Protein AF-A0A376TSI2-F1 (afdb_monomer_lite)

Secondary structure (DSSP, 8-state):
-------HHHHHHHHHHHHHHHHHHHHHHHHTTHHHHHHHHHHHHH-TTSHHHHHHHHHHHHHHHS-HHHHHHHHHHHHHHHHHHHT--HHHHHHHHHHHHHHHHHHS--S-S-S-THHHHGGG--

InterPro domains:
  IPR003474 Gluconate transporter [PF02447] (15-115)
  IPR003474 Gluconate transporter [PTHR30354] (14-114)

pLDDT: mean 72.82, std 14.24, range [38.34, 87.94]

Sequence (126 aa):
MAPSKPVSAGRSVALALIMGFGAMLGKMLADCGGAQRIATTLIAKFGKKHIQWAVVLTGFTVGFALFYEVGFVLMLPLVFTIAASANIPLLYVGVPMAAALSVTHGFLPPASGPDCDCHHFQCRYG

Structure (mmCIF, N/CA/C/O backbone):
data_AF-A0A376TSI2-F1
#
_entry.id   AF-A0A376TSI2-F1
#
loop_
_atom_site.group_PDB
_atom_site.id
_atom_site.type_symbol
_atom_site.label_atom_id
_atom_site.label_alt_id
_atom_site.label_comp_id
_atom_site.label_asym_id
_atom_site.label_entity_id
_atom_site.label_seq_id
_atom_site.pdbx_PDB_ins_code
_atom_site.Cartn_x
_atom_site.Cartn_y
_atom_site.Cartn_z
_atom_site.occupancy
_atom_site.B_iso_or_equiv
_atom_site.auth_seq_id
_atom_site.auth_comp_id
_atom_site.auth_asym_id
_atom_site.auth_atom_id
_atom_site.pdbx_PDB_model_num
ATOM 1 N N . MET A 1 1 ? 25.408 -8.160 -41.399 1.00 42.53 1 MET A N 1
ATOM 2 C CA . MET A 1 1 ? 25.963 -7.970 -40.042 1.00 42.53 1 MET A CA 1
ATOM 3 C C . MET A 1 1 ? 25.414 -6.652 -39.493 1.00 42.53 1 MET A C 1
ATOM 5 O O . MET A 1 1 ? 25.994 -5.608 -39.751 1.00 42.53 1 MET A O 1
ATOM 9 N N . ALA A 1 2 ? 24.232 -6.653 -38.870 1.00 43.84 2 ALA A N 1
ATOM 10 C CA . ALA A 1 2 ? 23.638 -5.429 -38.323 1.00 43.84 2 ALA A CA 1
ATOM 11 C C . ALA A 1 2 ? 24.021 -5.303 -36.836 1.00 43.84 2 ALA A C 1
ATOM 13 O O . ALA A 1 2 ? 23.762 -6.241 -36.082 1.00 43.84 2 ALA A O 1
ATOM 14 N N . PRO A 1 3 ? 24.653 -4.201 -36.399 1.00 49.19 3 PRO A N 1
ATOM 15 C CA . PRO A 1 3 ? 25.018 -4.014 -35.000 1.00 49.19 3 PRO A CA 1
ATOM 16 C C . PRO A 1 3 ? 23.771 -3.724 -34.149 1.00 49.19 3 PRO A C 1
ATOM 18 O O . PRO A 1 3 ? 23.088 -2.715 -34.335 1.00 49.19 3 PRO A O 1
ATOM 21 N N . SER A 1 4 ? 23.478 -4.611 -33.196 1.00 49.50 4 SER A N 1
ATOM 22 C CA . SER A 1 4 ? 22.450 -4.440 -32.167 1.00 49.50 4 SER A CA 1
ATOM 23 C C . SER A 1 4 ? 22.829 -3.282 -31.239 1.00 49.50 4 SER A C 1
ATOM 25 O O . SER A 1 4 ? 23.741 -3.401 -30.419 1.00 49.50 4 SER A O 1
ATOM 27 N N . LYS A 1 5 ? 22.151 -2.138 -31.385 1.00 46.09 5 LYS A N 1
ATOM 28 C CA . LYS A 1 5 ? 22.338 -0.969 -30.515 1.00 46.09 5 LYS A CA 1
ATOM 29 C C . LYS A 1 5 ? 22.078 -1.339 -29.044 1.00 46.09 5 LYS A C 1
ATOM 31 O O . LYS A 1 5 ? 21.064 -1.981 -28.763 1.00 46.09 5 LYS A O 1
ATOM 36 N N . PRO A 1 6 ? 22.912 -0.887 -28.089 1.00 46.88 6 PRO A N 1
ATOM 37 C CA . PRO A 1 6 ? 22.702 -1.139 -26.668 1.00 46.88 6 PRO A CA 1
ATOM 38 C C . PRO A 1 6 ? 21.595 -0.219 -26.122 1.00 46.88 6 PRO A C 1
ATOM 40 O O . PRO A 1 6 ? 21.856 0.781 -25.465 1.00 46.88 6 PRO A O 1
ATOM 43 N N . VAL A 1 7 ? 20.329 -0.547 -26.393 1.00 56.59 7 VAL A N 1
ATOM 44 C CA . VAL A 1 7 ? 19.153 0.174 -25.857 1.00 56.59 7 VAL A CA 1
ATOM 45 C C . VAL A 1 7 ? 18.820 -0.221 -24.403 1.00 56.59 7 VAL A C 1
ATOM 47 O O . VAL A 1 7 ? 17.968 0.392 -23.763 1.00 56.59 7 VAL A O 1
ATOM 50 N N . SER A 1 8 ? 19.528 -1.196 -23.821 1.00 54.22 8 SER A N 1
ATOM 51 C CA . SER A 1 8 ? 19.216 -1.718 -22.481 1.00 54.22 8 SER A CA 1
ATOM 52 C C . SER A 1 8 ? 19.636 -0.805 -21.319 1.00 54.22 8 SER A C 1
ATOM 54 O O . SER A 1 8 ? 19.011 -0.860 -20.264 1.00 54.22 8 SER A O 1
ATOM 56 N N . ALA A 1 9 ? 20.668 0.033 -21.475 1.00 56.84 9 ALA A N 1
ATOM 57 C CA . ALA A 1 9 ? 21.248 0.774 -20.346 1.00 56.84 9 ALA A CA 1
ATOM 58 C C . ALA A 1 9 ? 20.389 1.969 -19.875 1.00 56.84 9 ALA A C 1
ATOM 60 O O . ALA A 1 9 ? 20.371 2.290 -18.689 1.00 56.84 9 ALA A O 1
ATOM 61 N N . GLY A 1 10 ? 19.636 2.610 -20.778 1.00 61.41 10 GLY A N 1
ATOM 62 C CA . GLY A 1 10 ? 18.842 3.803 -20.449 1.00 61.41 10 GLY A CA 1
ATOM 63 C C . GLY A 1 10 ? 17.574 3.521 -19.631 1.00 61.41 10 GLY A C 1
ATOM 64 O O . GLY A 1 10 ? 17.162 4.352 -18.824 1.00 61.41 10 GLY A O 1
ATOM 65 N N . ARG A 1 11 ? 16.963 2.338 -19.790 1.00 64.75 11 ARG A N 1
ATOM 66 C CA . ARG A 1 11 ? 15.713 1.979 -19.087 1.00 64.75 11 ARG A CA 1
ATOM 67 C C . ARG A 1 11 ? 15.941 1.757 -17.593 1.00 64.75 11 ARG A C 1
ATOM 69 O O . ARG A 1 11 ? 15.138 2.217 -16.788 1.00 64.75 11 ARG A O 1
ATOM 76 N N . SER A 1 12 ? 17.053 1.128 -17.219 1.00 74.25 12 SER A N 1
ATOM 77 C CA . SER A 1 12 ? 17.396 0.865 -15.816 1.00 74.25 12 SER A CA 1
ATOM 78 C C . SER A 1 12 ? 17.634 2.153 -15.025 1.00 74.25 12 SER A C 1
ATOM 80 O O . SER A 1 12 ? 17.238 2.233 -13.869 1.00 74.25 12 SER A O 1
ATOM 82 N N . VAL A 1 13 ? 18.215 3.183 -15.654 1.00 82.50 13 VAL A N 1
ATOM 83 C CA . VAL A 1 13 ? 18.418 4.501 -15.027 1.00 82.50 13 VAL A CA 1
ATOM 84 C C . VAL A 1 13 ? 17.087 5.206 -14.781 1.00 82.50 13 VAL A C 1
ATOM 86 O O . VAL A 1 13 ? 16.874 5.732 -13.693 1.00 82.50 13 VAL A O 1
ATOM 89 N N . ALA A 1 14 ? 16.165 5.180 -15.749 1.00 80.12 14 ALA A N 1
ATOM 90 C CA . ALA A 1 14 ? 14.840 5.776 -15.575 1.00 80.12 14 ALA A CA 1
ATOM 91 C C . ALA A 1 14 ? 14.048 5.077 -14.456 1.00 80.12 14 ALA A C 1
ATOM 93 O O . ALA A 1 14 ? 13.469 5.743 -13.600 1.00 80.12 14 ALA A O 1
ATOM 94 N N . LEU A 1 15 ? 14.083 3.740 -14.417 1.00 80.50 15 LEU A N 1
ATOM 95 C CA . LEU A 1 15 ? 13.458 2.949 -13.354 1.00 80.50 15 LEU A CA 1
ATOM 96 C C . LEU A 1 15 ? 14.092 3.231 -11.986 1.00 80.50 15 LEU A C 1
ATOM 98 O O . LEU A 1 15 ? 13.369 3.446 -11.019 1.00 80.50 15 LEU A O 1
ATOM 102 N N . ALA A 1 16 ? 15.424 3.296 -11.907 1.00 83.62 16 ALA A N 1
ATOM 103 C CA . ALA A 1 16 ? 16.136 3.622 -10.673 1.00 83.62 16 ALA A CA 1
ATOM 104 C C . ALA A 1 16 ? 15.791 5.029 -10.161 1.00 83.62 16 ALA A C 1
ATOM 106 O O . ALA A 1 16 ? 15.610 5.216 -8.959 1.00 83.62 16 ALA A O 1
ATOM 107 N N . LEU A 1 17 ? 15.643 6.005 -11.061 1.00 86.25 17 LEU A N 1
ATOM 108 C CA . LEU A 1 17 ? 15.267 7.372 -10.705 1.00 86.25 17 LEU A CA 1
ATOM 109 C C . LEU A 1 17 ? 13.834 7.434 -10.156 1.00 86.25 17 LEU A C 1
ATOM 111 O O . LEU A 1 17 ? 13.607 8.040 -9.111 1.00 86.25 17 LEU A O 1
ATOM 115 N N . ILE A 1 18 ? 12.886 6.760 -10.819 1.00 82.50 18 ILE A N 1
ATOM 116 C CA . ILE A 1 18 ? 11.486 6.665 -10.376 1.00 82.50 18 ILE A CA 1
ATOM 117 C C . ILE A 1 18 ? 11.399 5.944 -9.026 1.00 82.50 18 ILE A C 1
ATOM 119 O O . ILE A 1 18 ? 10.674 6.392 -8.141 1.00 82.50 18 ILE A O 1
ATOM 123 N N . MET A 1 19 ? 12.165 4.868 -8.835 1.00 81.62 19 MET A N 1
ATOM 124 C CA . MET A 1 19 ? 12.207 4.122 -7.576 1.00 81.62 19 MET A CA 1
ATOM 125 C C . MET A 1 19 ? 12.796 4.967 -6.439 1.00 81.62 19 MET A C 1
ATOM 127 O O . MET A 1 19 ? 12.240 4.999 -5.343 1.00 81.62 19 MET A O 1
ATOM 131 N N . GLY A 1 20 ? 13.880 5.705 -6.703 1.00 86.75 20 GLY A N 1
ATOM 132 C CA . GLY A 1 20 ? 14.497 6.616 -5.738 1.00 86.75 20 GLY A CA 1
ATOM 133 C C . GLY A 1 20 ? 13.560 7.750 -5.319 1.00 86.75 20 GLY A C 1
ATOM 134 O O . GLY A 1 20 ? 13.382 7.998 -4.126 1.00 86.75 20 GLY A O 1
ATOM 135 N N . PHE A 1 21 ? 12.890 8.387 -6.284 1.00 85.06 21 PHE A N 1
ATOM 136 C CA . PHE A 1 21 ? 11.889 9.419 -6.001 1.00 85.06 21 PHE A CA 1
ATOM 137 C C . PHE A 1 21 ? 10.665 8.854 -5.273 1.00 85.06 21 PHE A C 1
ATOM 139 O O . PHE A 1 21 ? 10.188 9.460 -4.315 1.00 85.06 21 PHE A O 1
ATOM 146 N N . GLY A 1 22 ? 10.180 7.678 -5.677 1.00 80.25 22 GLY A N 1
ATOM 147 C CA . GLY A 1 22 ? 9.062 6.990 -5.033 1.00 80.25 22 GLY A CA 1
ATOM 148 C C . GLY A 1 22 ? 9.359 6.630 -3.578 1.00 80.25 22 GLY A C 1
ATOM 149 O O . GLY A 1 22 ? 8.529 6.875 -2.706 1.00 80.25 22 GLY A O 1
ATOM 150 N N . ALA A 1 23 ? 10.562 6.130 -3.288 1.00 81.75 23 ALA A N 1
ATOM 151 C CA . ALA A 1 23 ? 10.999 5.835 -1.927 1.00 81.75 23 ALA A CA 1
ATOM 152 C C . ALA A 1 23 ? 11.118 7.106 -1.068 1.00 81.75 23 ALA A C 1
ATOM 154 O O . ALA A 1 23 ? 10.685 7.110 0.085 1.00 81.75 23 ALA A O 1
ATOM 155 N N . MET A 1 24 ? 11.652 8.197 -1.628 1.00 87.94 24 MET A N 1
ATOM 156 C CA . MET A 1 24 ? 11.758 9.483 -0.932 1.00 87.94 24 MET A CA 1
ATOM 157 C C . MET A 1 24 ? 10.376 10.073 -0.617 1.00 87.94 24 MET A C 1
ATOM 159 O O . MET A 1 24 ? 10.122 10.458 0.524 1.00 87.94 24 MET A O 1
ATOM 163 N N . LEU A 1 25 ? 9.463 10.080 -1.594 1.00 82.31 25 LEU A N 1
ATOM 164 C CA . LEU A 1 25 ? 8.080 10.527 -1.410 1.00 82.31 25 LEU A CA 1
ATOM 165 C C . LEU A 1 25 ? 7.323 9.636 -0.420 1.00 82.31 25 LEU A C 1
ATOM 167 O O . LEU A 1 25 ? 6.622 10.150 0.446 1.00 82.31 25 LEU A O 1
ATOM 171 N N . GLY A 1 26 ? 7.492 8.316 -0.503 1.00 78.12 26 GLY A N 1
ATOM 172 C CA . GLY A 1 26 ? 6.869 7.361 0.412 1.00 78.12 26 GLY A CA 1
ATOM 173 C C . GLY A 1 26 ? 7.318 7.551 1.854 1.00 78.12 26 GLY A C 1
ATOM 174 O O . GLY A 1 26 ? 6.489 7.588 2.762 1.00 78.12 26 GLY A O 1
ATOM 175 N N . LYS A 1 27 ? 8.625 7.739 2.060 1.00 80.75 27 LYS A N 1
ATOM 176 C CA . LYS A 1 27 ? 9.194 8.007 3.380 1.00 80.75 27 LYS A CA 1
ATOM 177 C C . LYS A 1 27 ? 8.712 9.344 3.937 1.00 80.75 27 LYS A C 1
ATOM 179 O O . LYS A 1 27 ? 8.240 9.381 5.064 1.00 80.75 27 LYS A O 1
ATOM 184 N N . MET A 1 28 ? 8.699 10.398 3.125 1.00 85.50 28 MET A N 1
ATOM 185 C CA . MET A 1 28 ? 8.172 11.701 3.534 1.00 85.50 28 MET A CA 1
ATOM 186 C C . MET A 1 28 ? 6.671 11.638 3.883 1.00 85.50 28 MET A C 1
ATOM 188 O O . MET A 1 28 ? 6.236 12.218 4.875 1.00 85.50 28 MET A O 1
ATOM 192 N N . LEU A 1 29 ? 5.872 10.880 3.121 1.00 81.19 29 LEU A N 1
ATOM 193 C CA . LEU A 1 29 ? 4.445 10.669 3.392 1.00 81.19 29 LEU A CA 1
ATOM 194 C C . LEU A 1 29 ? 4.204 9.885 4.696 1.00 81.19 29 LEU A C 1
ATOM 196 O O . LEU A 1 29 ? 3.218 10.137 5.397 1.00 81.19 29 LEU A O 1
ATOM 200 N N . ALA A 1 30 ? 5.088 8.937 5.013 1.00 78.94 30 ALA A N 1
ATOM 201 C CA . ALA A 1 30 ? 5.067 8.190 6.265 1.00 78.94 30 ALA A CA 1
ATOM 202 C C . ALA A 1 30 ? 5.503 9.065 7.454 1.00 78.94 30 ALA A C 1
ATOM 204 O O . ALA A 1 30 ? 4.790 9.109 8.455 1.00 78.94 30 ALA A O 1
ATOM 205 N N . ASP A 1 31 ? 6.600 9.816 7.314 1.00 83.88 31 ASP A N 1
ATOM 206 C CA . ASP A 1 31 ? 7.164 10.688 8.354 1.00 83.88 31 ASP A CA 1
ATOM 207 C C . ASP A 1 31 ? 6.215 11.842 8.721 1.00 83.88 31 ASP A C 1
ATOM 209 O O . ASP A 1 31 ? 6.060 12.178 9.893 1.00 83.88 31 ASP A O 1
ATOM 213 N N . CYS A 1 32 ? 5.496 12.413 7.748 1.00 83.12 32 CYS A N 1
ATOM 214 C CA . CYS A 1 32 ? 4.477 13.434 8.014 1.00 83.12 32 CYS A CA 1
ATOM 215 C C . CYS A 1 32 ? 3.173 12.869 8.618 1.00 83.12 32 CYS A C 1
ATOM 217 O O . CYS A 1 32 ? 2.227 13.623 8.847 1.00 83.12 32 CYS A O 1
ATOM 219 N N . GLY A 1 33 ? 3.059 11.550 8.817 1.00 82.94 33 GLY A N 1
ATOM 220 C CA . GLY A 1 33 ? 1.818 10.901 9.255 1.00 82.94 33 GLY A CA 1
ATOM 221 C C . GLY A 1 33 ? 0.692 10.945 8.211 1.00 82.94 33 GLY A C 1
ATOM 222 O O . GLY A 1 33 ? -0.456 10.606 8.514 1.00 82.94 33 GLY A O 1
ATOM 223 N N . GLY A 1 34 ? 0.998 11.334 6.968 1.00 80.81 34 GLY A N 1
ATOM 224 C CA . GLY A 1 34 ? 0.042 11.394 5.862 1.00 80.81 34 GLY A CA 1
ATOM 225 C C . GLY A 1 34 ? -0.551 10.021 5.557 1.00 80.81 34 GLY A C 1
ATOM 226 O O . GLY A 1 34 ? -1.768 9.894 5.433 1.00 80.81 34 GLY A O 1
ATOM 227 N N . ALA A 1 35 ? 0.281 8.974 5.565 1.00 81.25 35 ALA A N 1
ATOM 228 C CA . ALA A 1 35 ? -0.166 7.584 5.437 1.00 81.25 35 ALA A CA 1
ATOM 229 C C . ALA A 1 35 ? -1.225 7.208 6.494 1.00 81.25 35 ALA A C 1
ATOM 231 O O . ALA A 1 35 ? -2.253 6.611 6.176 1.00 81.25 35 ALA A O 1
ATOM 232 N N . GLN A 1 36 ? -1.031 7.643 7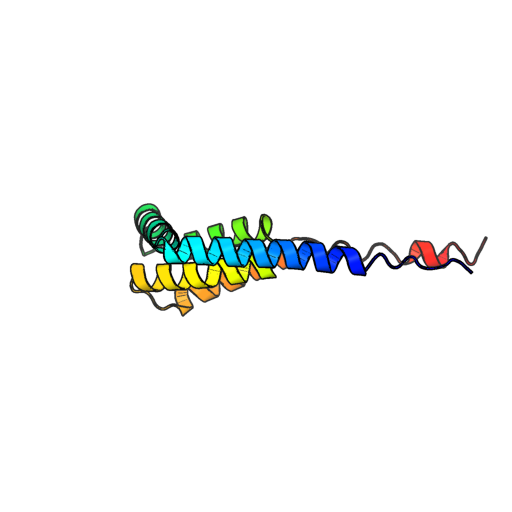.741 1.00 82.56 36 GLN A N 1
ATOM 233 C CA . GLN A 1 36 ? -1.948 7.378 8.851 1.00 82.56 36 GLN A CA 1
ATOM 234 C C . GLN A 1 36 ? -3.255 8.175 8.727 1.00 82.56 36 GLN A C 1
ATOM 236 O O . GLN A 1 36 ? -4.337 7.674 9.048 1.00 82.56 36 GLN A O 1
ATOM 241 N N . ARG A 1 37 ? -3.183 9.400 8.193 1.00 83.62 37 ARG A N 1
ATOM 242 C CA . ARG A 1 37 ? -4.355 10.228 7.873 1.00 83.62 37 ARG A CA 1
ATOM 243 C C . ARG A 1 37 ? -5.186 9.634 6.733 1.00 83.62 37 ARG A C 1
ATOM 245 O O . ARG A 1 37 ? -6.413 9.651 6.812 1.00 83.62 37 ARG A O 1
ATOM 252 N N . ILE A 1 38 ? -4.530 9.075 5.713 1.00 82.06 38 ILE A N 1
ATOM 253 C CA . ILE A 1 38 ? -5.176 8.366 4.597 1.00 82.06 38 ILE A CA 1
ATOM 254 C C . ILE A 1 38 ? -5.837 7.089 5.114 1.00 82.06 38 ILE A C 1
ATOM 256 O O . ILE A 1 38 ? -7.006 6.846 4.834 1.00 82.06 38 ILE A O 1
ATOM 260 N N . ALA A 1 39 ? -5.132 6.312 5.937 1.00 80.31 39 ALA A N 1
ATOM 261 C CA . ALA A 1 39 ? -5.666 5.102 6.546 1.00 80.31 39 ALA A CA 1
ATOM 262 C C . ALA A 1 39 ? -6.942 5.376 7.356 1.00 80.31 39 ALA A C 1
ATOM 264 O O . ALA A 1 39 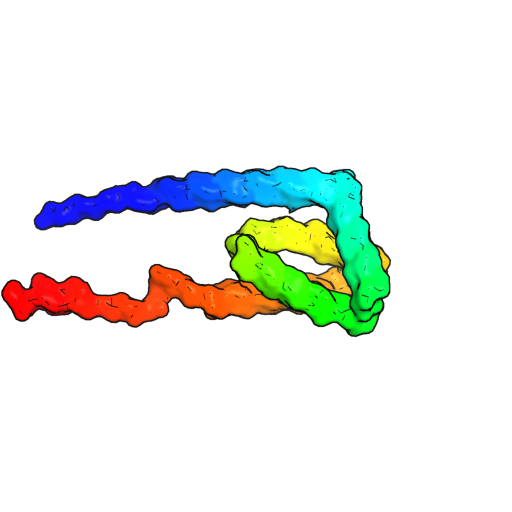? -7.964 4.720 7.164 1.00 80.31 39 ALA A O 1
ATOM 265 N N . THR A 1 40 ? -6.906 6.383 8.229 1.00 82.88 40 THR A N 1
ATOM 266 C CA . THR A 1 40 ? -8.047 6.757 9.078 1.00 82.88 40 THR A CA 1
ATOM 267 C C . THR A 1 40 ? -9.220 7.329 8.287 1.00 82.88 40 THR A C 1
ATOM 269 O O . THR A 1 40 ? -10.360 6.974 8.583 1.00 82.88 40 THR A O 1
ATOM 272 N N . THR A 1 41 ? -8.984 8.131 7.240 1.00 82.75 41 THR A N 1
ATOM 273 C CA . THR A 1 41 ? -10.073 8.561 6.341 1.00 82.75 41 THR A CA 1
ATOM 274 C C . THR A 1 41 ? -10.659 7.395 5.548 1.00 82.75 41 THR A C 1
ATOM 276 O O . THR A 1 41 ? -11.876 7.331 5.394 1.00 82.75 41 THR A O 1
ATOM 279 N N . LEU A 1 42 ? -9.843 6.437 5.099 1.00 76.62 42 LEU A N 1
ATOM 280 C CA . LEU A 1 42 ? -10.326 5.245 4.396 1.00 76.62 42 LEU A CA 1
ATOM 281 C C . LEU A 1 42 ? -11.190 4.362 5.313 1.00 76.62 42 LEU A C 1
ATOM 283 O O . LEU A 1 42 ? -12.275 3.939 4.914 1.00 76.62 42 LEU A O 1
ATOM 287 N N . ILE A 1 43 ? -10.759 4.163 6.566 1.00 79.06 43 ILE A N 1
ATOM 288 C CA . ILE A 1 43 ? -11.523 3.461 7.611 1.00 79.06 43 ILE A CA 1
ATOM 289 C C . ILE A 1 43 ? -12.843 4.178 7.899 1.00 79.06 43 ILE A C 1
ATOM 291 O O . ILE A 1 43 ? -13.879 3.525 7.987 1.00 79.06 43 ILE A O 1
ATOM 295 N N . ALA A 1 44 ? -12.821 5.505 8.041 1.00 80.75 44 ALA A N 1
ATOM 296 C CA . ALA A 1 44 ? -14.016 6.291 8.338 1.00 80.75 44 ALA A CA 1
ATOM 297 C C . ALA A 1 44 ? -15.025 6.279 7.179 1.00 80.75 44 ALA A C 1
ATOM 299 O O . ALA A 1 44 ? -16.229 6.251 7.418 1.00 80.75 44 ALA A O 1
ATOM 300 N N . LYS A 1 45 ? -14.544 6.274 5.928 1.00 79.62 45 LYS A N 1
ATOM 301 C CA . LYS A 1 45 ? -15.396 6.359 4.733 1.00 79.62 45 LYS A CA 1
ATOM 302 C C . LYS A 1 45 ? -15.991 5.011 4.310 1.00 79.62 45 LYS A C 1
ATOM 304 O O . LYS A 1 45 ? -17.150 4.969 3.919 1.00 79.62 45 LYS A O 1
ATOM 309 N N . PHE A 1 46 ? -15.222 3.921 4.380 1.00 78.50 46 PHE A N 1
ATOM 310 C CA . PHE A 1 46 ? -15.689 2.573 4.003 1.00 78.50 46 PHE A CA 1
ATOM 311 C C . PHE A 1 46 ? -16.191 1.737 5.193 1.00 78.50 46 PHE A C 1
ATOM 313 O O . PHE A 1 46 ? -16.973 0.797 5.021 1.00 78.50 46 PHE A O 1
ATOM 320 N N . GLY A 1 47 ? -15.761 2.071 6.411 1.00 72.69 47 GLY A N 1
ATOM 321 C CA . GLY A 1 47 ? -16.046 1.307 7.621 1.00 72.69 47 GLY A CA 1
ATOM 322 C C . GLY A 1 47 ? -15.176 0.051 7.762 1.00 72.69 47 GLY A C 1
ATOM 323 O O . GLY A 1 47 ? -14.664 -0.506 6.790 1.00 72.69 47 GLY A O 1
ATOM 324 N N . LYS A 1 48 ? -15.047 -0.450 8.999 1.00 69.62 48 LYS A N 1
ATOM 325 C CA . LYS A 1 48 ? -14.215 -1.628 9.327 1.00 69.62 48 LYS A CA 1
ATOM 326 C C . LYS A 1 48 ? -14.591 -2.888 8.530 1.00 69.62 48 LYS A C 1
ATOM 328 O O . LYS A 1 48 ? -13.725 -3.703 8.237 1.00 69.62 48 LYS A O 1
ATOM 333 N N . LYS A 1 49 ? -15.867 -3.030 8.150 1.00 72.19 49 LYS A N 1
ATOM 334 C CA . LYS A 1 49 ? -16.400 -4.202 7.434 1.00 72.19 49 LYS A CA 1
ATOM 335 C C . LYS A 1 49 ? -16.020 -4.244 5.944 1.00 72.19 49 LYS A C 1
ATOM 337 O O . LYS A 1 49 ? -15.896 -5.333 5.398 1.00 72.19 49 LYS A O 1
ATOM 342 N N . HIS A 1 50 ? -15.798 -3.096 5.294 1.00 78.19 50 HIS A N 1
ATOM 343 C CA . HIS A 1 50 ? -15.487 -3.024 3.852 1.00 78.19 50 HIS A CA 1
ATOM 344 C C . HIS A 1 50 ? -14.039 -2.622 3.563 1.00 78.19 50 HIS A C 1
ATOM 346 O O . HIS A 1 50 ? -13.685 -2.316 2.425 1.00 78.19 50 HIS A O 1
ATOM 352 N N . ILE A 1 51 ? -13.183 -2.640 4.584 1.00 78.00 51 ILE A N 1
ATOM 353 C CA . ILE A 1 51 ? -11.799 -2.190 4.457 1.00 78.00 51 ILE A CA 1
ATOM 354 C C . ILE A 1 51 ? -10.996 -3.043 3.469 1.00 78.00 51 ILE A C 1
ATOM 356 O O . ILE A 1 51 ? -10.155 -2.512 2.754 1.00 78.00 51 ILE A O 1
ATOM 360 N N . GLN A 1 52 ? -11.311 -4.339 3.357 1.00 77.94 52 GLN A N 1
ATOM 361 C CA . GLN A 1 52 ? -10.702 -5.219 2.359 1.00 77.94 52 GLN A CA 1
ATOM 362 C C . GLN A 1 52 ? -11.008 -4.747 0.940 1.00 77.94 52 GLN A C 1
ATOM 364 O O . GLN A 1 52 ? -10.088 -4.589 0.150 1.00 77.94 52 GLN A O 1
ATOM 369 N N . TRP A 1 53 ? -12.270 -4.447 0.627 1.00 81.38 53 TRP A N 1
ATOM 370 C CA . TRP A 1 53 ? -12.660 -3.938 -0.691 1.00 81.38 53 TRP A CA 1
ATOM 371 C C . TRP A 1 53 ? -12.026 -2.583 -1.001 1.00 81.38 53 TRP A C 1
ATOM 373 O O . TRP A 1 53 ? -11.566 -2.365 -2.120 1.00 81.38 53 TRP A O 1
ATOM 383 N N . ALA A 1 54 ? -11.941 -1.699 -0.005 1.00 81.19 54 ALA A N 1
ATOM 384 C CA . ALA A 1 54 ? -11.264 -0.415 -0.153 1.00 81.19 54 ALA A CA 1
ATOM 385 C C . ALA A 1 54 ? -9.780 -0.596 -0.505 1.00 81.19 54 ALA A C 1
ATOM 387 O O . ALA A 1 54 ? -9.263 0.112 -1.368 1.00 81.19 54 ALA A O 1
ATOM 388 N N . VAL A 1 55 ? -9.115 -1.564 0.132 1.00 82.31 55 VAL A N 1
ATOM 389 C CA . VAL A 1 55 ? -7.694 -1.885 -0.066 1.00 82.31 55 VAL A CA 1
ATOM 390 C C . VAL A 1 55 ? -7.449 -2.579 -1.404 1.00 82.31 55 VAL A C 1
ATOM 392 O O . VAL A 1 55 ? -6.475 -2.255 -2.075 1.00 82.31 55 VAL A O 1
ATOM 395 N N . VAL A 1 56 ? -8.347 -3.469 -1.838 1.00 84.00 56 VAL A N 1
ATOM 396 C CA . VAL A 1 56 ? -8.300 -4.065 -3.184 1.00 84.00 56 VAL A CA 1
ATOM 397 C C . VAL A 1 56 ? -8.418 -2.978 -4.248 1.00 84.00 56 VAL A C 1
ATOM 399 O O . VAL A 1 56 ? -7.588 -2.918 -5.146 1.00 84.00 56 VAL A O 1
ATOM 402 N N . LEU A 1 57 ? -9.407 -2.084 -4.131 1.00 82.62 57 LEU A N 1
ATOM 403 C CA . LEU A 1 57 ? -9.601 -0.989 -5.085 1.00 82.62 57 LEU A CA 1
ATOM 404 C C . LEU A 1 57 ? -8.414 -0.030 -5.098 1.00 82.62 57 LEU A C 1
ATOM 406 O O . LEU A 1 57 ? -7.918 0.309 -6.164 1.00 82.62 57 LEU A O 1
ATOM 410 N N . THR A 1 58 ? -7.925 0.390 -3.929 1.00 81.81 58 THR A N 1
ATOM 411 C CA . THR A 1 58 ? -6.745 1.267 -3.867 1.00 81.81 58 THR A CA 1
ATOM 412 C C . THR A 1 58 ? -5.502 0.580 -4.418 1.00 81.81 58 THR A C 1
ATOM 414 O O . THR A 1 58 ? -4.805 1.191 -5.221 1.00 81.81 58 THR A O 1
ATOM 417 N N . GLY A 1 59 ? -5.253 -0.686 -4.077 1.00 79.88 59 GLY A N 1
ATOM 418 C CA . GLY A 1 59 ? -4.147 -1.467 -4.636 1.00 79.88 59 GLY A CA 1
ATOM 419 C C . GLY A 1 59 ? -4.247 -1.636 -6.152 1.00 79.88 59 GLY A C 1
ATOM 420 O O . GLY A 1 59 ? -3.243 -1.513 -6.849 1.00 79.88 59 GLY A O 1
ATOM 421 N N . PHE A 1 60 ? -5.457 -1.823 -6.680 1.00 82.56 60 PHE A N 1
ATOM 422 C CA . PHE A 1 60 ? -5.696 -1.943 -8.115 1.00 82.56 60 PHE A CA 1
ATOM 423 C C . PHE A 1 60 ? -5.405 -0.633 -8.861 1.00 82.56 60 PHE A C 1
ATOM 425 O O . PHE A 1 60 ? -4.646 -0.632 -9.827 1.00 82.56 60 PHE A O 1
ATOM 432 N N . THR A 1 61 ? -5.939 0.497 -8.384 1.00 80.38 61 THR A N 1
ATOM 433 C CA . THR A 1 61 ? -5.722 1.816 -9.004 1.00 80.38 61 THR A CA 1
ATOM 434 C C . THR A 1 61 ? -4.258 2.244 -8.926 1.00 80.38 61 THR A C 1
ATOM 436 O O . THR A 1 61 ? -3.705 2.773 -9.889 1.00 80.38 61 THR A O 1
ATOM 439 N N . VAL A 1 62 ? -3.609 1.988 -7.787 1.00 79.69 62 VAL A N 1
ATOM 440 C CA . VAL A 1 62 ? -2.189 2.291 -7.574 1.00 79.69 62 VAL A CA 1
ATOM 441 C C . VAL A 1 62 ? -1.307 1.399 -8.449 1.00 79.69 62 VAL A C 1
ATOM 443 O O . VAL A 1 62 ? -0.383 1.911 -9.068 1.00 79.69 62 VAL A O 1
ATOM 446 N N . GLY A 1 63 ? -1.612 0.103 -8.564 1.00 75.38 63 GLY A N 1
ATOM 447 C CA . GLY A 1 63 ? -0.880 -0.827 -9.431 1.00 75.38 63 GLY A CA 1
ATOM 448 C C . GLY A 1 63 ? -1.028 -0.539 -10.928 1.00 75.38 63 GLY A C 1
ATOM 449 O O . GLY A 1 63 ? -0.170 -0.937 -11.708 1.00 75.38 63 GLY A O 1
ATOM 450 N N . PHE A 1 64 ? -2.090 0.160 -11.337 1.00 76.88 64 PHE A N 1
ATOM 451 C CA . PHE A 1 64 ? -2.260 0.629 -12.715 1.00 76.88 64 PHE A CA 1
ATOM 452 C C . PHE A 1 64 ? -1.474 1.923 -12.977 1.00 76.88 64 PHE A C 1
ATOM 454 O O . PHE A 1 64 ? -0.909 2.105 -14.052 1.00 76.88 64 PHE A O 1
ATOM 461 N N . ALA A 1 65 ? -1.429 2.828 -11.994 1.00 76.19 65 ALA A N 1
ATOM 462 C CA . ALA A 1 65 ? -0.745 4.118 -12.107 1.00 76.19 65 ALA A CA 1
ATOM 463 C C . ALA A 1 65 ? 0.777 4.036 -11.882 1.00 76.19 65 ALA A C 1
ATOM 465 O O . ALA A 1 65 ? 1.523 4.865 -12.404 1.00 76.19 65 ALA A O 1
ATOM 466 N N . LEU A 1 66 ? 1.242 3.068 -11.090 1.00 74.88 66 LEU A N 1
ATOM 467 C CA . LEU A 1 66 ? 2.643 2.877 -10.714 1.00 74.88 66 LEU A CA 1
ATOM 468 C C . LEU A 1 66 ? 3.155 1.514 -11.194 1.00 74.88 66 LEU A C 1
ATOM 470 O O . LEU A 1 66 ? 2.418 0.534 -11.231 1.00 74.88 66 LEU A O 1
ATOM 474 N N . PHE A 1 67 ? 4.454 1.423 -11.490 1.00 75.81 67 PHE A N 1
ATOM 475 C CA . PHE A 1 67 ? 5.123 0.132 -11.694 1.00 75.81 67 PHE A CA 1
ATOM 476 C C . PHE A 1 67 ? 4.965 -0.775 -10.457 1.00 75.81 67 PHE A C 1
ATOM 478 O O . PHE A 1 67 ? 4.989 -0.266 -9.336 1.00 75.81 67 PHE A O 1
ATOM 485 N N . TYR A 1 68 ? 4.873 -2.103 -10.659 1.00 73.62 68 TYR A N 1
ATOM 486 C CA . TYR A 1 68 ? 4.680 -3.115 -9.595 1.00 73.62 68 TYR A CA 1
ATOM 487 C C . TYR A 1 68 ? 5.583 -2.870 -8.390 1.00 73.62 68 TYR A C 1
ATOM 489 O O . TYR A 1 68 ? 5.121 -2.694 -7.265 1.00 73.62 68 TYR A O 1
ATOM 497 N N . GLU A 1 69 ? 6.884 -2.813 -8.677 1.00 76.31 69 GLU A N 1
ATOM 498 C CA . GLU A 1 69 ? 7.959 -2.698 -7.702 1.00 76.31 69 GLU A CA 1
ATOM 499 C C . GLU A 1 69 ? 7.793 -1.434 -6.853 1.00 76.31 69 GLU A C 1
ATOM 501 O O . GLU A 1 69 ? 7.879 -1.472 -5.626 1.00 76.31 69 GLU A O 1
ATOM 506 N N . VAL A 1 70 ? 7.468 -0.311 -7.498 1.00 77.50 70 VAL A N 1
ATOM 507 C CA . VAL A 1 70 ? 7.309 0.990 -6.838 1.00 77.50 70 VAL A CA 1
ATOM 508 C C . VAL A 1 70 ? 6.028 1.017 -5.998 1.00 77.50 70 VAL A C 1
ATOM 510 O O . VAL A 1 70 ? 6.038 1.473 -4.853 1.00 77.50 70 VAL A O 1
ATOM 513 N N . GLY A 1 71 ? 4.920 0.512 -6.551 1.00 80.31 71 GLY A N 1
ATOM 514 C CA . GLY A 1 71 ? 3.622 0.465 -5.881 1.00 80.31 71 GLY A CA 1
ATOM 515 C C . GLY A 1 71 ? 3.641 -0.417 -4.634 1.00 80.31 71 GLY A C 1
ATOM 516 O O . GLY A 1 71 ? 3.104 -0.027 -3.597 1.00 80.31 71 GLY A O 1
ATOM 517 N N . PHE A 1 72 ? 4.324 -1.562 -4.695 1.00 80.31 72 PHE A N 1
ATOM 518 C CA . PHE A 1 72 ? 4.476 -2.469 -3.561 1.00 80.31 72 PHE A CA 1
ATOM 519 C C . PHE A 1 72 ? 5.228 -1.816 -2.390 1.00 80.31 72 PHE A C 1
ATOM 521 O O . PHE A 1 72 ? 4.744 -1.838 -1.255 1.00 80.31 72 PHE A O 1
ATOM 528 N N . VAL A 1 73 ? 6.365 -1.163 -2.664 1.00 80.25 73 VAL A N 1
ATOM 529 C CA . VAL A 1 73 ? 7.172 -0.480 -1.636 1.00 80.25 73 VAL A CA 1
ATOM 530 C C . VAL A 1 73 ? 6.412 0.681 -0.992 1.00 80.25 73 VAL A C 1
ATOM 532 O O . VAL A 1 73 ? 6.481 0.857 0.223 1.00 80.25 73 VAL A O 1
ATOM 535 N N . LEU A 1 74 ? 5.647 1.448 -1.774 1.00 81.50 74 LEU A N 1
ATOM 536 C CA . LEU A 1 74 ? 4.824 2.547 -1.256 1.00 81.50 74 LEU A CA 1
ATOM 537 C C . LEU A 1 74 ? 3.653 2.067 -0.404 1.00 81.50 74 LEU A C 1
ATOM 539 O O . LEU A 1 74 ? 3.262 2.722 0.563 1.00 81.50 74 LEU A O 1
ATOM 543 N N . MET A 1 75 ? 3.069 0.934 -0.769 1.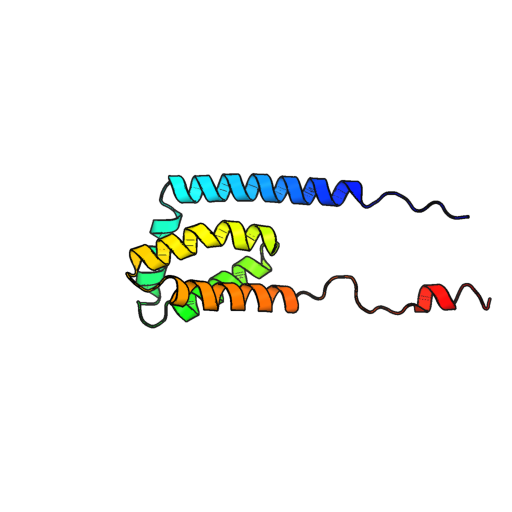00 81.25 75 MET A N 1
ATOM 544 C CA . MET A 1 75 ? 1.839 0.478 -0.155 1.00 81.25 75 MET A CA 1
ATOM 545 C C . MET A 1 75 ? 2.095 -0.392 1.096 1.00 81.25 75 MET A C 1
ATOM 547 O O . MET A 1 75 ? 1.236 -0.453 1.971 1.00 81.25 75 MET A O 1
ATOM 551 N N . LEU A 1 76 ? 3.300 -0.946 1.276 1.00 84.19 76 LEU A N 1
ATOM 552 C CA . LEU A 1 76 ? 3.768 -1.583 2.521 1.00 84.19 76 LEU A CA 1
ATOM 553 C C . LEU A 1 76 ? 3.537 -0.734 3.797 1.00 84.19 76 LEU A C 1
ATOM 555 O O . LEU A 1 76 ? 2.800 -1.184 4.681 1.00 84.19 76 LEU A O 1
ATOM 559 N N . PRO A 1 77 ? 4.093 0.491 3.931 1.00 80.00 77 PRO A N 1
ATOM 560 C CA . PRO A 1 77 ? 3.881 1.325 5.119 1.00 80.00 77 PRO A CA 1
ATOM 561 C C . PRO A 1 77 ? 2.416 1.758 5.277 1.00 80.00 77 PRO A C 1
ATOM 563 O O . PRO A 1 77 ? 1.933 1.922 6.401 1.00 80.00 77 PRO A O 1
ATOM 566 N N . LEU A 1 78 ? 1.682 1.893 4.167 1.00 82.56 78 LEU A N 1
ATOM 567 C CA . LEU A 1 78 ? 0.253 2.201 4.173 1.00 82.56 78 LEU A CA 1
ATOM 568 C C . LEU A 1 78 ? -0.567 1.044 4.767 1.00 82.56 78 LEU A C 1
ATOM 570 O O . LEU A 1 78 ? -1.420 1.254 5.622 1.00 82.56 78 LEU A O 1
ATOM 574 N N . VAL A 1 79 ? -0.288 -0.198 4.368 1.00 84.19 79 VAL A N 1
ATOM 575 C CA . VAL A 1 79 ? -0.977 -1.388 4.890 1.00 84.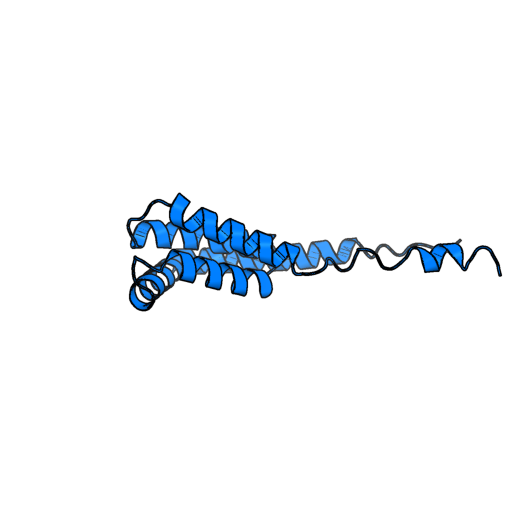19 79 VAL A CA 1
ATOM 576 C C . VAL A 1 79 ? -0.707 -1.566 6.384 1.00 84.19 79 VAL A C 1
ATOM 578 O O . VAL A 1 79 ? -1.643 -1.827 7.141 1.00 84.19 79 VAL A O 1
ATOM 581 N N . PHE A 1 80 ? 0.534 -1.346 6.831 1.00 83.12 80 PHE A N 1
ATOM 582 C CA . PHE A 1 80 ? 0.876 -1.350 8.257 1.00 83.12 80 PHE A CA 1
ATOM 583 C C . PHE A 1 80 ? 0.103 -0.284 9.044 1.00 83.12 80 PHE A C 1
ATOM 585 O O . PHE A 1 80 ? -0.484 -0.592 10.081 1.00 83.12 80 PHE A O 1
ATOM 592 N N . THR A 1 81 ? 0.041 0.952 8.539 1.00 83.44 81 THR A N 1
ATOM 593 C CA . THR A 1 81 ? -0.707 2.042 9.193 1.00 83.44 81 THR A CA 1
ATOM 594 C C . THR A 1 81 ? -2.219 1.803 9.198 1.00 83.44 81 THR A C 1
ATOM 596 O O . THR A 1 81 ? -2.873 2.120 10.195 1.00 83.44 81 THR A O 1
ATOM 599 N N . ILE A 1 82 ? -2.783 1.191 8.150 1.00 83.19 82 ILE A N 1
ATOM 600 C CA . ILE A 1 82 ? -4.195 0.777 8.098 1.00 83.19 82 ILE A CA 1
ATOM 601 C C . ILE A 1 82 ? -4.482 -0.318 9.124 1.00 83.19 82 ILE A C 1
ATOM 603 O O . ILE A 1 82 ? -5.427 -0.177 9.899 1.00 83.19 82 ILE A O 1
ATOM 607 N N . ALA A 1 83 ? -3.675 -1.380 9.168 1.00 83.81 83 ALA A N 1
ATOM 608 C CA . ALA A 1 83 ? -3.858 -2.475 10.119 1.00 83.81 83 ALA A CA 1
ATOM 609 C C . ALA A 1 83 ? -3.753 -1.987 11.573 1.00 83.81 83 ALA A C 1
ATOM 611 O O . ALA A 1 83 ? -4.606 -2.321 12.400 1.00 83.81 83 ALA A O 1
ATOM 612 N N . ALA A 1 84 ? -2.773 -1.122 11.859 1.00 82.56 84 ALA A N 1
ATOM 613 C CA . ALA A 1 84 ? -2.593 -0.511 13.173 1.00 82.56 84 ALA A CA 1
ATOM 614 C C . ALA A 1 84 ? -3.776 0.396 13.561 1.00 82.56 84 ALA A C 1
ATOM 616 O O . ALA A 1 84 ? -4.279 0.305 14.679 1.00 82.56 84 ALA A O 1
ATOM 617 N N . SER A 1 85 ? -4.267 1.225 12.633 1.00 80.56 85 SER A N 1
ATOM 618 C CA . SER A 1 85 ? -5.366 2.171 12.895 1.00 80.56 85 SER A CA 1
ATOM 619 C C . SER A 1 85 ? -6.738 1.494 12.990 1.00 80.56 85 SER A C 1
ATOM 621 O O . SER A 1 85 ? -7.588 1.911 13.774 1.00 80.56 85 SER A O 1
ATOM 623 N N . ALA A 1 86 ? -6.982 0.450 12.196 1.00 77.88 86 ALA A N 1
ATOM 624 C CA . ALA A 1 86 ? -8.238 -0.301 12.218 1.00 77.88 86 ALA A CA 1
ATOM 625 C C . ALA A 1 86 ? -8.283 -1.370 13.326 1.00 77.88 86 ALA A C 1
ATOM 627 O O . ALA A 1 86 ? -9.373 -1.864 13.629 1.00 77.88 86 ALA A O 1
ATOM 628 N N . ASN A 1 87 ? -7.133 -1.676 13.945 1.00 80.31 87 ASN A N 1
ATOM 629 C CA . ASN A 1 87 ? -6.934 -2.757 14.913 1.00 80.31 87 ASN A CA 1
ATOM 630 C C . ASN A 1 87 ? -7.372 -4.123 14.348 1.00 80.31 87 ASN A C 1
ATOM 632 O O . ASN A 1 87 ? -8.103 -4.880 14.978 1.00 80.31 87 ASN A O 1
ATOM 636 N N . ILE A 1 88 ? -6.970 -4.402 13.107 1.00 81.06 88 ILE A N 1
ATOM 637 C CA . ILE A 1 88 ? -7.268 -5.652 12.395 1.00 81.06 88 ILE A CA 1
ATOM 638 C C . ILE A 1 88 ? -5.963 -6.357 12.020 1.00 81.06 88 ILE A C 1
ATOM 640 O O . ILE A 1 88 ? -4.948 -5.686 11.819 1.00 81.06 88 ILE A O 1
ATOM 644 N N . PRO A 1 89 ? -5.962 -7.696 11.908 1.00 83.12 89 PRO A N 1
ATOM 645 C CA . PRO A 1 89 ? -4.751 -8.431 11.579 1.00 83.12 89 PRO A CA 1
ATOM 646 C C . PRO A 1 89 ? -4.182 -7.984 10.230 1.00 83.12 89 PRO A C 1
ATOM 648 O O . PRO A 1 89 ? -4.904 -7.904 9.236 1.00 83.12 89 PRO A O 1
ATOM 651 N N . LEU A 1 90 ? -2.867 -7.738 10.193 1.00 82.00 90 LEU A N 1
ATOM 652 C CA . LEU A 1 90 ? -2.146 -7.274 9.001 1.00 82.00 90 LEU A CA 1
ATOM 653 C C . LEU A 1 90 ? -2.399 -8.181 7.791 1.00 82.00 90 LEU A C 1
ATOM 655 O O . LEU A 1 90 ? -2.597 -7.691 6.684 1.00 82.00 90 LEU A O 1
ATOM 659 N N . LEU A 1 91 ? -2.477 -9.496 8.019 1.00 83.88 91 LEU A N 1
ATOM 660 C CA . LEU A 1 91 ? -2.772 -10.496 6.991 1.00 83.88 91 LEU A CA 1
ATOM 661 C C . LEU A 1 91 ? -4.106 -10.226 6.272 1.00 83.88 91 LEU A C 1
ATOM 663 O O . LEU A 1 91 ? -4.218 -10.430 5.069 1.00 83.88 91 LEU A O 1
ATOM 667 N N . TYR A 1 92 ? -5.104 -9.711 6.995 1.00 81.56 92 TYR A N 1
ATOM 668 C CA . TYR A 1 92 ? -6.446 -9.442 6.473 1.00 81.56 92 TYR A CA 1
ATOM 669 C C . TYR A 1 92 ? -6.463 -8.310 5.439 1.00 81.56 92 TYR A C 1
ATOM 671 O O . TYR A 1 92 ? -7.336 -8.279 4.575 1.00 81.56 92 TYR A O 1
ATOM 679 N N . VAL A 1 93 ? -5.489 -7.398 5.521 1.00 83.62 93 VAL A N 1
ATOM 680 C CA . VAL A 1 93 ? -5.316 -6.240 4.631 1.00 83.62 93 VAL A CA 1
ATOM 681 C C . VAL A 1 93 ? -4.213 -6.492 3.596 1.00 83.62 93 VAL A C 1
ATOM 683 O O . VAL A 1 93 ? -4.348 -6.104 2.440 1.00 83.62 93 VAL A O 1
ATOM 686 N N . GLY A 1 94 ? -3.139 -7.180 3.984 1.00 83.88 94 GLY A N 1
ATOM 687 C CA . GLY A 1 94 ? -1.995 -7.471 3.120 1.00 83.88 94 GLY A CA 1
ATOM 688 C C . GLY A 1 94 ? -2.291 -8.499 2.027 1.00 83.88 94 GLY A C 1
ATOM 689 O O . GLY A 1 94 ? -1.877 -8.305 0.889 1.00 83.88 94 GLY A O 1
ATOM 690 N N . VAL A 1 95 ? -3.056 -9.556 2.328 1.00 85.88 95 VAL A N 1
ATOM 691 C CA . VAL A 1 95 ? -3.444 -10.577 1.333 1.00 85.88 95 VAL A CA 1
ATOM 692 C C . VAL A 1 95 ? -4.255 -9.987 0.167 1.00 85.88 95 VAL A C 1
ATOM 694 O O . VAL A 1 95 ? -3.855 -10.194 -0.980 1.00 85.88 95 VAL A O 1
ATOM 697 N N . PRO A 1 96 ? -5.346 -9.222 0.392 1.00 83.25 96 PRO A N 1
ATOM 698 C CA . PRO A 1 96 ? -6.097 -8.618 -0.712 1.00 83.25 96 PRO A CA 1
ATOM 699 C C . PRO A 1 96 ? -5.279 -7.600 -1.514 1.00 83.25 96 PRO A C 1
ATOM 701 O O . PRO A 1 96 ? -5.468 -7.476 -2.719 1.00 83.25 96 PRO A O 1
ATOM 704 N N . MET A 1 97 ? -4.357 -6.891 -0.864 1.00 85.69 97 MET A N 1
ATOM 705 C CA . MET A 1 97 ? -3.453 -5.943 -1.511 1.00 85.69 97 MET A CA 1
ATOM 706 C C . MET A 1 97 ? -2.467 -6.643 -2.458 1.00 85.69 97 MET A C 1
ATOM 708 O O . MET A 1 97 ? -2.364 -6.258 -3.622 1.00 85.69 97 MET A O 1
ATOM 712 N N . ALA A 1 98 ? -1.811 -7.713 -1.999 1.00 83.38 98 ALA A N 1
ATOM 713 C CA . ALA A 1 98 ? -0.918 -8.523 -2.829 1.00 83.38 98 ALA A CA 1
ATOM 714 C C . ALA A 1 98 ? -1.664 -9.188 -3.999 1.00 83.38 98 ALA A C 1
ATOM 716 O O . ALA A 1 98 ? -1.156 -9.225 -5.122 1.00 83.38 98 ALA A O 1
ATOM 717 N N . ALA A 1 99 ? -2.891 -9.660 -3.756 1.00 84.69 99 ALA A N 1
ATOM 718 C CA . ALA A 1 99 ? -3.755 -10.210 -4.795 1.00 84.69 99 ALA A CA 1
ATOM 719 C C . ALA A 1 99 ? -4.129 -9.151 -5.846 1.00 84.69 99 ALA A C 1
ATOM 721 O O . ALA A 1 99 ? -3.990 -9.407 -7.038 1.00 84.69 99 ALA A O 1
ATOM 722 N N . ALA A 1 100 ? -4.537 -7.949 -5.422 1.00 82.75 100 ALA A N 1
ATOM 723 C CA . ALA A 1 100 ? -4.879 -6.852 -6.328 1.00 82.75 100 ALA A CA 1
ATOM 724 C C . ALA A 1 100 ? -3.687 -6.450 -7.207 1.00 82.75 100 ALA A C 1
ATOM 726 O O . ALA A 1 100 ? -3.824 -6.413 -8.424 1.00 82.75 100 ALA A O 1
ATOM 727 N N . LEU A 1 101 ? -2.510 -6.239 -6.607 1.00 76.88 101 LEU A N 1
ATOM 728 C CA . LEU A 1 101 ? -1.275 -5.910 -7.328 1.00 76.88 101 LEU A CA 1
ATOM 729 C C . LEU A 1 101 ? -0.881 -6.990 -8.344 1.00 76.88 101 LEU A C 1
ATOM 731 O O . LEU A 1 101 ? -0.497 -6.660 -9.465 1.00 76.88 101 LEU A O 1
ATOM 735 N N . SER A 1 102 ? -1.015 -8.267 -7.972 1.00 79.50 102 SER A N 1
ATOM 736 C CA . SER A 1 102 ? -0.731 -9.396 -8.868 1.00 79.50 102 SER A CA 1
ATOM 737 C C . SER A 1 102 ? -1.681 -9.426 -10.066 1.00 79.50 102 SER A C 1
ATOM 739 O O . SER A 1 102 ? -1.243 -9.634 -11.195 1.00 79.50 102 SER A O 1
ATOM 741 N N . VAL A 1 103 ? -2.976 -9.174 -9.842 1.00 78.69 103 VAL A N 1
ATOM 742 C CA . VAL A 1 103 ? -3.975 -9.115 -10.918 1.00 78.69 103 VAL A CA 1
ATOM 743 C C . VAL A 1 103 ? -3.693 -7.942 -11.851 1.00 78.69 103 VAL A C 1
ATOM 745 O O . VAL A 1 103 ? -3.705 -8.133 -13.062 1.00 78.69 103 VAL A O 1
ATOM 748 N N . THR A 1 104 ? -3.384 -6.751 -11.329 1.00 76.00 104 THR A N 1
ATOM 749 C CA . THR A 1 104 ? -3.095 -5.585 -12.177 1.00 76.00 104 THR A CA 1
ATOM 750 C C . THR A 1 104 ? -1.840 -5.784 -13.026 1.00 76.00 104 THR A C 1
ATOM 752 O O . THR A 1 104 ? -1.815 -5.361 -14.179 1.00 76.00 104 THR A O 1
ATOM 755 N N . HIS A 1 105 ? -0.824 -6.476 -12.495 1.00 66.56 105 HIS A N 1
ATOM 756 C CA . HIS A 1 105 ? 0.379 -6.822 -13.261 1.00 66.56 105 HIS A CA 1
ATOM 757 C C . HIS A 1 105 ? 0.155 -7.912 -14.300 1.00 66.56 105 HIS A C 1
ATOM 759 O O . HIS A 1 105 ? 0.719 -7.832 -15.383 1.00 66.56 105 H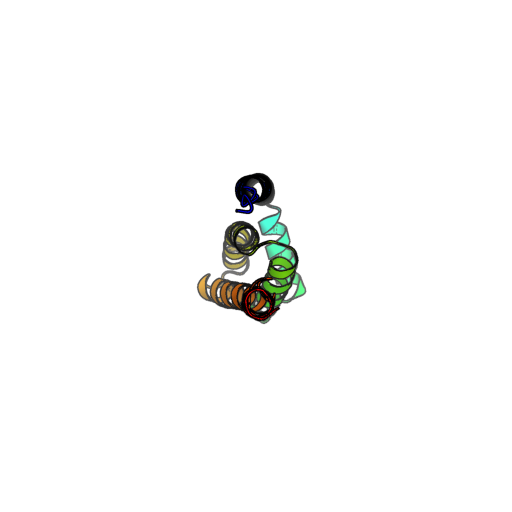IS A O 1
ATOM 765 N N . GLY A 1 106 ? -0.710 -8.887 -14.019 1.00 65.44 106 GLY A N 1
ATOM 766 C CA . GLY A 1 106 ? -1.126 -9.873 -15.018 1.00 65.44 106 GLY A CA 1
ATOM 767 C C . GLY A 1 106 ? -2.009 -9.288 -16.128 1.00 65.44 106 GLY A C 1
ATOM 768 O O . GLY A 1 106 ? -2.062 -9.848 -17.219 1.00 65.44 106 GLY A O 1
ATOM 769 N N . PHE A 1 107 ? -2.701 -8.173 -15.862 1.00 59.28 107 PHE A N 1
ATOM 770 C CA . PHE A 1 107 ? -3.631 -7.541 -16.804 1.00 59.28 107 PHE A CA 1
ATOM 771 C C . PHE A 1 107 ? -2.975 -6.530 -17.742 1.00 59.28 107 PHE A C 1
ATOM 773 O O . PHE A 1 107 ? -3.544 -6.202 -18.782 1.00 59.28 107 PHE A O 1
ATOM 780 N N . LEU A 1 108 ? -1.796 -6.018 -17.386 1.00 53.41 108 LEU A N 1
ATOM 781 C CA . LEU A 1 108 ? -0.993 -5.228 -18.302 1.00 53.41 108 LEU A CA 1
ATOM 782 C C . LEU A 1 108 ? -0.260 -6.235 -19.196 1.00 53.41 108 LEU A C 1
ATOM 784 O O . LEU A 1 108 ? 0.673 -6.868 -18.699 1.00 53.41 108 LEU A O 1
ATOM 788 N N . PRO A 1 109 ? -0.669 -6.451 -20.466 1.00 48.34 109 PRO A N 1
ATOM 789 C CA . PRO A 1 109 ? 0.073 -7.341 -21.341 1.00 48.34 109 PRO A CA 1
ATOM 790 C C . PRO A 1 109 ? 1.520 -6.845 -21.315 1.00 48.34 109 PRO A C 1
ATOM 792 O O . PRO A 1 109 ? 1.753 -5.669 -21.634 1.00 48.34 109 PRO A O 1
ATOM 795 N N . PRO A 1 110 ? 2.496 -7.663 -20.871 1.00 51.03 110 PRO A N 1
ATOM 796 C CA . PRO A 1 110 ? 3.881 -7.296 -21.067 1.00 51.03 110 PRO A CA 1
ATOM 797 C C . PRO A 1 110 ? 3.980 -6.998 -22.556 1.00 51.03 110 PRO A C 1
ATOM 799 O O . PRO A 1 110 ? 3.477 -7.768 -23.374 1.00 51.03 110 PRO A O 1
ATOM 802 N N . ALA A 1 111 ? 4.561 -5.862 -22.924 1.00 56.03 111 ALA A N 1
ATOM 803 C CA . ALA A 1 111 ? 4.802 -5.502 -24.319 1.00 56.03 111 ALA A CA 1
ATOM 804 C C . ALA A 1 111 ? 5.865 -6.428 -24.968 1.00 56.03 111 ALA A C 1
ATOM 806 O O . ALA A 1 111 ? 6.769 -5.979 -25.666 1.00 56.03 111 ALA A O 1
ATOM 807 N N . SER A 1 112 ? 5.782 -7.727 -24.684 1.00 56.16 112 SER A N 1
ATOM 808 C CA . SER A 1 112 ? 6.574 -8.844 -25.157 1.00 56.16 112 SER A CA 1
ATOM 809 C C . SER A 1 112 ? 5.809 -10.149 -24.863 1.00 56.16 112 SER A C 1
ATOM 811 O O . SER A 1 112 ? 6.043 -10.800 -23.843 1.00 56.16 112 SER A O 1
ATOM 813 N N . GLY A 1 113 ? 4.895 -10.519 -25.764 1.00 44.94 113 GLY A N 1
ATOM 814 C CA . GLY A 1 113 ? 4.397 -11.891 -25.918 1.00 44.94 113 GLY A CA 1
ATOM 815 C C . GLY A 1 113 ? 2.975 -11.972 -26.494 1.00 44.94 113 GLY A C 1
ATOM 816 O O . GLY A 1 113 ? 2.072 -11.431 -25.863 1.00 44.94 113 GLY A O 1
ATOM 817 N N . PRO A 1 114 ? 2.707 -12.681 -27.611 1.00 43.53 114 PRO A N 1
ATOM 818 C CA . PRO A 1 114 ? 3.569 -13.205 -28.664 1.00 43.53 114 PRO A CA 1
ATOM 819 C C . PRO A 1 114 ? 3.170 -12.569 -30.011 1.00 43.53 114 PRO A C 1
ATOM 821 O O . PRO A 1 114 ? 2.431 -13.169 -30.789 1.00 43.53 114 PRO A O 1
ATOM 824 N N . ASP A 1 115 ? 3.667 -11.375 -30.333 1.00 42.31 115 ASP A N 1
ATOM 825 C CA . ASP A 1 115 ? 3.799 -11.040 -31.751 1.00 42.31 115 ASP A CA 1
ATOM 826 C C . ASP A 1 115 ? 4.937 -11.902 -32.280 1.00 42.31 115 ASP A C 1
ATOM 828 O O . ASP A 1 115 ? 6.115 -11.583 -32.155 1.00 42.31 115 ASP A O 1
ATOM 832 N N . CYS A 1 116 ? 4.539 -13.081 -32.743 1.00 46.16 116 CYS A N 1
ATOM 833 C CA . CYS A 1 116 ? 5.014 -13.671 -33.968 1.00 46.16 116 CYS A CA 1
ATOM 834 C C . CYS A 1 116 ? 6.470 -13.334 -34.300 1.00 46.16 116 CYS A C 1
ATOM 836 O O . CYS A 1 116 ? 6.796 -12.318 -34.917 1.00 46.16 116 CYS A O 1
ATOM 838 N N . ASP A 1 117 ? 7.300 -14.336 -34.068 1.00 39.91 117 ASP A N 1
ATOM 839 C CA . ASP A 1 117 ? 8.480 -14.714 -34.841 1.00 39.91 117 ASP A CA 1
ATOM 840 C C . ASP A 1 117 ? 8.267 -14.721 -36.392 1.00 39.91 117 ASP A C 1
ATOM 842 O O . ASP A 1 117 ? 9.007 -15.349 -37.140 1.00 39.91 117 ASP A O 1
ATOM 846 N N . CYS A 1 118 ? 7.271 -14.016 -36.943 1.00 43.53 118 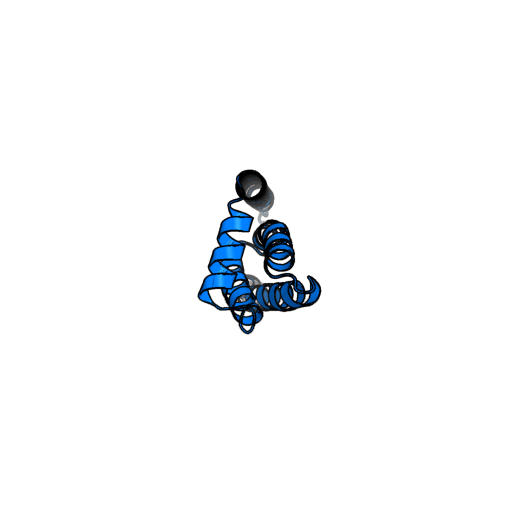CYS A N 1
ATOM 847 C CA . CYS A 1 118 ? 7.031 -13.849 -38.376 1.00 43.53 118 CYS A CA 1
ATOM 848 C C . CYS A 1 118 ? 7.939 -12.797 -39.020 1.00 43.53 118 CYS A C 1
ATOM 850 O O . CYS A 1 118 ? 8.035 -12.759 -40.241 1.00 43.53 118 CYS A O 1
ATOM 852 N N . HIS A 1 119 ? 8.654 -11.973 -38.248 1.00 44.31 119 HIS A N 1
ATOM 853 C CA . HIS A 1 119 ? 9.670 -11.090 -38.833 1.00 44.31 119 HIS A CA 1
ATOM 854 C C . HIS A 1 119 ? 11.036 -11.775 -39.010 1.00 44.31 119 HIS A C 1
ATOM 856 O O . HIS A 1 119 ? 11.878 -11.259 -39.748 1.00 44.31 119 HIS A O 1
ATOM 862 N N . HIS A 1 120 ? 11.256 -12.945 -38.389 1.00 47.69 120 HIS A N 1
ATOM 863 C CA . HIS A 1 120 ? 12.498 -13.710 -38.541 1.00 47.69 120 HIS A CA 1
ATOM 864 C C . HIS A 1 120 ? 12.409 -14.819 -39.608 1.00 47.69 120 HIS A C 1
ATOM 866 O O . HIS A 1 120 ? 13.430 -15.146 -40.218 1.00 47.69 120 HIS A O 1
ATOM 872 N N . PHE A 1 121 ? 11.206 -15.333 -39.908 1.00 50.94 121 PHE A N 1
ATOM 873 C CA . PHE A 1 121 ? 10.979 -16.315 -40.981 1.00 50.94 121 PHE A CA 1
ATOM 874 C C . PHE A 1 121 ? 10.812 -15.704 -42.385 1.00 50.94 121 PHE A C 1
ATOM 876 O O . PHE A 1 121 ? 11.170 -16.354 -43.367 1.00 50.94 121 PHE A O 1
ATOM 883 N N . GLN A 1 122 ? 10.355 -14.450 -42.512 1.00 49.22 122 GLN A N 1
ATOM 884 C CA . GLN A 1 122 ? 10.208 -13.795 -43.823 1.00 49.22 122 GLN A CA 1
ATOM 885 C C . GLN A 1 122 ? 11.560 -13.402 -44.458 1.00 49.22 122 GLN A C 1
ATOM 887 O O . GLN A 1 122 ? 11.667 -13.300 -45.674 1.00 49.22 122 GLN A O 1
ATOM 892 N N . CYS A 1 123 ? 12.616 -13.232 -43.653 1.00 46.06 123 CYS A N 1
ATOM 893 C CA . CYS A 1 123 ? 13.947 -12.809 -44.115 1.00 46.06 123 CYS A CA 1
ATOM 894 C C . CYS A 1 123 ? 14.878 -13.969 -44.531 1.00 46.06 123 CYS A C 1
ATOM 896 O O . CYS A 1 123 ? 16.086 -13.764 -44.652 1.00 46.06 123 CYS A O 1
ATOM 898 N N . ARG A 1 124 ? 14.355 -15.190 -44.728 1.00 48.19 124 ARG A N 1
ATOM 899 C CA . ARG A 1 124 ? 15.135 -16.340 -45.237 1.00 48.19 124 ARG A CA 1
ATOM 900 C C . ARG A 1 124 ? 14.541 -17.018 -46.485 1.00 48.19 124 ARG A C 1
ATOM 902 O O . ARG A 1 124 ? 15.129 -17.978 -46.969 1.00 48.19 124 ARG A O 1
ATOM 909 N N . TYR A 1 125 ? 13.430 -16.506 -47.021 1.00 45.59 125 TYR A N 1
ATOM 910 C CA . TYR A 1 125 ? 12.755 -17.015 -48.229 1.00 45.59 125 TYR A CA 1
ATOM 911 C C . TYR A 1 125 ? 12.315 -15.880 -49.180 1.00 45.59 125 TYR A C 1
ATOM 913 O O . TYR A 1 125 ? 11.188 -15.873 -49.673 1.00 45.59 125 TYR A O 1
ATOM 921 N N . GLY A 1 126 ? 13.198 -14.910 -49.432 1.00 38.34 126 GLY A N 1
ATOM 922 C CA . GLY A 1 126 ? 13.011 -13.847 -50.425 1.00 38.34 126 GLY A CA 1
ATOM 923 C C . GLY A 1 126 ? 14.342 -13.409 -51.002 1.00 38.34 126 GLY A C 1
ATOM 924 O O . GLY A 1 126 ? 15.229 -13.091 -50.180 1.00 38.34 126 GLY A O 1
#

Foldseek 3Di:
DDDDDCPPPVVVVVVVVLLVVLLVVLVVCVVVCVLLVVLVVLCVVQPLVCSLVSLLVVLQVLLLVDPLVSSVSSCVSSLVSNCVNSVHDSCSNVVSSVVSNVVNVVPPPPPCPDPDPPVVVVVPPD

Organism: Escherichia coli (NCBI:txid562)

Radius of gyration: 20.18 Å; chains: 1; bounding box: 42×30×65 Å